Protein AF-A0A4Y3R2I2-F1 (afdb_monomer)

Secondary structure (DSSP, 8-state):
-HHHHHHHHTSGGG--SHHHHHHHHHHHHHHHHHHHHHHHHHTT--HHHHHHHHHHHHHHHHHHHHHHHHHHHHHHHHH-

Foldseek 3Di:
DVVVVVLVCLDLQNDQDPVSVVVSLQVQ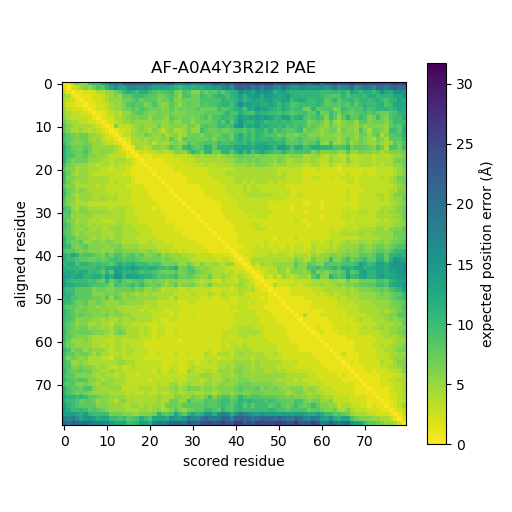LQVQLVVQLVVCVVVVHDPVVSNVSSNVRSVVSNVVSVVCVVVSVVVNVVVD

Structure (mmCIF, N/CA/C/O backbone):
data_AF-A0A4Y3R2I2-F1
#
_entry.id   AF-A0A4Y3R2I2-F1
#
loop_
_atom_site.group_PDB
_atom_site.id
_atom_site.type_symbol
_atom_site.label_atom_id
_atom_site.label_alt_id
_atom_site.label_comp_id
_atom_site.label_asym_id
_atom_site.label_entity_id
_atom_site.label_seq_id
_atom_site.pdbx_PDB_ins_code
_atom_site.Cartn_x
_atom_site.Cartn_y
_atom_site.Cartn_z
_atom_site.occupancy
_atom_site.B_iso_or_equiv
_atom_site.auth_seq_id
_atom_site.auth_comp_id
_atom_site.auth_asym_id
_atom_site.auth_atom_id
_atom_site.pdbx_PDB_model_num
ATOM 1 N N . MET A 1 1 ? -1.415 -20.268 -4.915 1.00 55.06 1 MET A N 1
ATOM 2 C CA . MET A 1 1 ? -2.596 -19.987 -4.067 1.00 55.06 1 MET A CA 1
ATOM 3 C C . MET A 1 1 ? -2.244 -19.330 -2.727 1.00 55.06 1 MET A C 1
ATOM 5 O O . MET A 1 1 ? -2.967 -18.428 -2.345 1.00 55.06 1 MET A O 1
ATOM 9 N N . MET A 1 2 ? -1.105 -19.632 -2.086 1.00 73.81 2 MET A N 1
ATOM 10 C CA . MET A 1 2 ? -0.725 -19.048 -0.779 1.00 73.81 2 MET A CA 1
ATOM 11 C C . MET A 1 2 ? -0.636 -17.507 -0.680 1.00 73.81 2 MET A C 1
ATOM 13 O O . MET A 1 2 ? -0.975 -16.947 0.355 1.00 73.81 2 MET A O 1
ATOM 17 N N . LEU A 1 3 ? -0.175 -16.795 -1.719 1.00 69.50 3 LEU A N 1
ATOM 18 C CA . LEU A 1 3 ? 0.065 -15.343 -1.616 1.00 69.50 3 LEU A CA 1
ATOM 19 C C . LEU A 1 3 ? -1.235 -14.533 -1.483 1.00 69.50 3 LEU A C 1
ATOM 21 O O . LEU A 1 3 ? -1.291 -13.559 -0.741 1.00 69.50 3 LEU A O 1
ATOM 25 N N . ALA A 1 4 ? -2.282 -14.941 -2.202 1.00 72.50 4 ALA A N 1
ATOM 26 C CA . ALA A 1 4 ? -3.573 -14.261 -2.165 1.00 72.50 4 ALA A CA 1
ATOM 27 C C . ALA A 1 4 ? -4.226 -14.394 -0.783 1.00 72.50 4 ALA A C 1
ATOM 29 O O . ALA A 1 4 ? -4.759 -13.422 -0.264 1.00 72.50 4 ALA A O 1
ATOM 30 N N . GLU A 1 5 ? -4.118 -15.566 -0.158 1.00 75.25 5 GLU A N 1
ATOM 31 C CA . GLU A 1 5 ? -4.621 -15.801 1.198 1.00 75.25 5 GLU A CA 1
ATOM 32 C C . GLU A 1 5 ? -3.872 -14.959 2.236 1.00 75.25 5 GLU A C 1
ATOM 34 O O . GLU A 1 5 ? -4.507 -14.292 3.051 1.00 75.25 5 GLU A O 1
ATOM 39 N N . LEU A 1 6 ? -2.540 -14.877 2.140 1.00 73.88 6 LEU A N 1
ATOM 40 C CA . LEU A 1 6 ? -1.734 -13.995 2.995 1.00 73.88 6 LEU A CA 1
ATOM 41 C C . LEU A 1 6 ? -2.108 -12.513 2.829 1.00 73.88 6 LEU A C 1
ATOM 43 O O . LEU A 1 6 ? -2.155 -11.765 3.804 1.00 73.88 6 LEU A O 1
ATOM 47 N N . LEU A 1 7 ? -2.421 -12.075 1.606 1.00 73.56 7 LEU A N 1
ATOM 48 C CA . LEU A 1 7 ? -2.889 -10.709 1.351 1.00 73.56 7 LEU A CA 1
ATOM 49 C C . LEU A 1 7 ? -4.285 -10.451 1.938 1.00 73.56 7 LEU A C 1
ATOM 51 O O . LEU A 1 7 ? -4.560 -9.338 2.390 1.00 73.56 7 LEU A O 1
ATOM 55 N N . LEU A 1 8 ? -5.152 -11.466 1.991 1.00 77.44 8 LEU A N 1
ATOM 56 C CA . LEU A 1 8 ? -6.464 -11.358 2.635 1.00 77.44 8 LEU A CA 1
ATOM 57 C C . LEU A 1 8 ? -6.352 -11.197 4.156 1.00 77.44 8 LEU A C 1
ATOM 59 O O . LEU A 1 8 ? -7.180 -10.510 4.757 1.00 77.44 8 LEU A O 1
ATOM 63 N N . GLU A 1 9 ? -5.333 -11.776 4.792 1.00 75.94 9 GLU A N 1
ATOM 64 C CA . GLU A 1 9 ? -5.082 -11.576 6.228 1.00 75.94 9 GLU A CA 1
ATOM 65 C C . GLU A 1 9 ? -4.663 -10.143 6.566 1.00 75.94 9 GLU A C 1
ATOM 67 O O . GLU A 1 9 ? -4.915 -9.661 7.673 1.00 75.94 9 GLU A O 1
ATOM 72 N N . LEU A 1 10 ? -4.074 -9.439 5.600 1.00 77.38 10 LEU A N 1
ATOM 73 C CA . LEU A 1 10 ? -3.669 -8.048 5.759 1.00 77.38 10 LEU A CA 1
ATOM 74 C C . LEU A 1 10 ? -4.852 -7.080 5.635 1.00 77.38 10 LEU A C 1
ATOM 76 O O . LEU A 1 10 ? -4.706 -5.923 6.030 1.00 77.38 10 LEU A O 1
ATOM 80 N N . LEU A 1 11 ? -6.023 -7.529 5.158 1.00 79.38 11 LEU A N 1
ATOM 81 C CA . LEU A 1 11 ? -7.199 -6.676 4.975 1.00 79.38 11 LEU A CA 1
ATOM 82 C C . LEU A 1 11 ? -7.545 -5.881 6.246 1.00 79.38 11 LEU A C 1
ATOM 84 O O . LEU A 1 11 ? -7.557 -6.453 7.341 1.00 79.38 11 LEU A O 1
ATOM 88 N N . PRO A 1 12 ? -7.959 -4.604 6.109 1.00 74.19 12 PRO A N 1
ATOM 89 C CA . PRO A 1 12 ? -8.311 -3.732 7.232 1.00 74.19 12 PRO A CA 1
ATOM 90 C C . PRO A 1 12 ? -9.249 -4.388 8.255 1.00 74.19 12 PRO A C 1
ATOM 92 O O . PRO A 1 12 ? -9.086 -4.223 9.460 1.00 74.19 12 PRO A O 1
ATOM 95 N N . SER A 1 13 ? -10.207 -5.189 7.782 1.00 75.12 13 SER A N 1
ATOM 96 C CA . SER A 1 13 ? -11.219 -5.863 8.599 1.00 75.12 13 SER A CA 1
ATOM 97 C C . SER A 1 13 ? -10.707 -7.035 9.441 1.00 75.12 13 SER A C 1
ATOM 99 O O . SER A 1 13 ? -11.424 -7.481 10.336 1.00 75.12 13 SER A O 1
ATOM 101 N N . ARG A 1 14 ? -9.523 -7.579 9.140 1.00 78.62 14 ARG A N 1
ATOM 102 C CA . ARG A 1 14 ? -8.939 -8.741 9.834 1.00 78.62 14 ARG A CA 1
ATOM 103 C C . ARG A 1 14 ? -7.954 -8.338 10.928 1.00 78.62 14 ARG A C 1
ATOM 105 O O . ARG A 1 14 ? -7.659 -9.136 11.819 1.00 78.62 14 ARG A O 1
ATOM 112 N N . VAL A 1 15 ? -7.473 -7.100 10.899 1.00 80.06 15 VAL A N 1
ATOM 113 C CA . VAL A 1 15 ? -6.463 -6.620 11.837 1.00 80.06 15 VAL A CA 1
ATOM 114 C C . VAL A 1 15 ? -7.108 -6.191 13.156 1.00 80.06 15 VAL A C 1
ATOM 116 O O . VAL A 1 15 ? -8.122 -5.507 13.149 1.00 80.06 15 VAL A O 1
ATOM 119 N N . ARG A 1 16 ? -6.524 -6.587 14.297 1.00 79.75 16 ARG A N 1
ATOM 120 C CA . ARG A 1 16 ? -7.072 -6.353 15.655 1.00 79.75 16 ARG A CA 1
ATOM 121 C C . ARG A 1 16 ? -6.337 -5.297 16.488 1.00 79.75 16 ARG A C 1
ATOM 123 O O . ARG A 1 16 ? -6.660 -5.106 17.652 1.00 79.75 16 ARG A O 1
ATOM 130 N N . SER A 1 17 ? -5.308 -4.652 15.945 1.00 84.12 17 SER A N 1
ATOM 131 C CA . SER A 1 17 ? -4.571 -3.616 16.675 1.00 84.12 17 SER A CA 1
ATOM 132 C C . SER A 1 17 ? -4.047 -2.529 15.754 1.00 84.12 17 SER A C 1
ATOM 134 O O . SER A 1 17 ? -3.686 -2.799 14.608 1.00 84.12 17 SER A O 1
ATOM 136 N N . LEU A 1 18 ? -3.933 -1.308 16.287 1.00 84.56 18 LEU A N 1
ATOM 137 C CA . LEU A 1 18 ? -3.420 -0.147 15.556 1.00 84.56 18 LEU A CA 1
ATOM 138 C C . LEU A 1 18 ? -2.037 -0.418 14.956 1.00 84.56 18 LEU A C 1
ATOM 140 O O . LEU A 1 18 ? -1.810 -0.178 13.776 1.00 84.56 18 LEU A O 1
ATOM 144 N N . ARG A 1 19 ? -1.123 -0.990 15.749 1.00 87.19 19 ARG A N 1
ATOM 145 C CA . ARG A 1 19 ? 0.233 -1.309 15.289 1.00 87.19 19 ARG A CA 1
ATOM 146 C C . ARG A 1 19 ? 0.210 -2.285 14.113 1.00 87.19 19 ARG A C 1
ATOM 148 O O . ARG A 1 19 ? 0.890 -2.046 13.121 1.00 87.19 19 ARG A O 1
ATOM 155 N N . ARG A 1 20 ? -0.570 -3.368 14.202 1.00 86.44 20 ARG A N 1
ATOM 156 C CA . ARG A 1 20 ? -0.690 -4.334 13.098 1.00 86.44 20 ARG A CA 1
ATOM 157 C C . ARG A 1 20 ? -1.360 -3.704 11.878 1.00 86.44 20 ARG A C 1
ATOM 159 O O . ARG A 1 20 ? -0.999 -4.056 10.767 1.00 86.44 20 ARG A O 1
ATOM 166 N N . PHE A 1 21 ? -2.295 -2.774 12.076 1.00 88.50 21 PHE A N 1
ATOM 167 C CA . PHE A 1 21 ? -3.005 -2.098 10.990 1.00 88.50 21 PHE A CA 1
ATOM 168 C C . PHE A 1 21 ? -2.061 -1.217 10.175 1.00 88.50 21 PHE A C 1
ATOM 170 O O . PHE A 1 21 ? -2.048 -1.305 8.952 1.00 88.50 21 PHE A O 1
ATOM 177 N N . VAL A 1 22 ? -1.216 -0.437 10.856 1.00 88.81 22 VAL A N 1
ATOM 178 C CA . VAL A 1 22 ? -0.181 0.380 10.207 1.00 88.81 22 VAL A CA 1
ATOM 179 C C . VAL A 1 22 ? 0.813 -0.505 9.453 1.00 88.81 22 VAL A C 1
ATOM 181 O O . VAL A 1 22 ? 1.096 -0.243 8.288 1.00 88.81 22 VAL A O 1
ATOM 184 N N . TRP A 1 23 ? 1.298 -1.589 10.069 1.00 88.81 23 TRP A N 1
ATOM 185 C CA . TRP A 1 23 ? 2.203 -2.522 9.386 1.00 88.81 23 TRP A CA 1
ATOM 186 C C . TRP A 1 23 ? 1.558 -3.192 8.174 1.00 88.81 23 TRP A C 1
ATOM 188 O O . TRP A 1 23 ? 2.207 -3.310 7.139 1.00 88.81 23 TRP A O 1
ATOM 198 N N . ALA A 1 24 ? 0.288 -3.587 8.275 1.00 88.62 24 ALA A N 1
ATOM 199 C CA . ALA A 1 24 ? -0.443 -4.168 7.159 1.00 88.62 24 ALA A CA 1
ATOM 200 C C . ALA A 1 24 ? -0.601 -3.168 6.008 1.00 88.62 24 ALA A C 1
ATOM 202 O O . ALA A 1 24 ? -0.320 -3.524 4.868 1.00 88.62 24 ALA A O 1
ATOM 203 N N . ALA A 1 25 ? -0.946 -1.910 6.306 1.00 88.94 25 ALA A N 1
ATOM 204 C CA . ALA A 1 25 ? -1.037 -0.845 5.310 1.00 88.94 25 ALA A CA 1
ATOM 205 C C . ALA A 1 25 ? 0.293 -0.637 4.570 1.00 88.94 25 ALA A C 1
ATOM 207 O O . ALA A 1 25 ? 0.317 -0.589 3.343 1.00 88.94 25 ALA A O 1
ATOM 208 N N . VAL A 1 26 ? 1.406 -0.565 5.310 1.00 91.81 26 VAL A N 1
ATOM 209 C CA . VAL A 1 26 ? 2.750 -0.371 4.742 1.00 91.81 26 VAL A CA 1
ATOM 210 C C . VAL A 1 26 ? 3.173 -1.567 3.888 1.00 91.81 26 VAL A C 1
ATOM 212 O O . VAL A 1 26 ? 3.646 -1.379 2.769 1.00 91.81 26 VAL A O 1
ATOM 215 N N . LEU A 1 27 ? 2.979 -2.793 4.383 1.00 91.25 27 LEU A N 1
ATOM 216 C CA . LEU A 1 27 ? 3.319 -4.011 3.644 1.00 91.25 27 LEU A CA 1
ATOM 217 C C . LEU A 1 27 ? 2.509 -4.124 2.352 1.00 91.25 27 LEU A C 1
ATOM 219 O O . LEU A 1 27 ? 3.078 -4.374 1.291 1.00 91.25 27 LEU A O 1
ATOM 223 N N . LEU A 1 28 ? 1.197 -3.898 2.421 1.00 90.94 28 LEU A N 1
ATOM 224 C CA . LEU A 1 28 ? 0.328 -4.008 1.254 1.00 90.94 28 LEU A CA 1
ATOM 225 C C . LEU A 1 28 ? 0.622 -2.900 0.232 1.00 90.94 28 LEU A C 1
ATOM 227 O O . LEU A 1 28 ? 0.631 -3.165 -0.969 1.00 90.94 28 LEU A O 1
ATOM 231 N N . ALA A 1 29 ? 0.933 -1.685 0.694 1.00 92.31 29 ALA A N 1
ATOM 232 C CA . ALA A 1 29 ? 1.337 -0.581 -0.172 1.00 92.31 29 ALA A CA 1
ATOM 233 C C . ALA A 1 29 ? 2.668 -0.867 -0.881 1.00 92.31 29 ALA A C 1
ATOM 235 O O . ALA A 1 29 ? 2.785 -0.621 -2.080 1.00 92.31 29 ALA A O 1
ATOM 236 N N . ALA A 1 30 ? 3.650 -1.438 -0.176 1.00 92.69 30 ALA A N 1
ATOM 237 C CA . ALA A 1 30 ? 4.920 -1.843 -0.772 1.00 92.69 30 ALA A CA 1
ATOM 238 C C . ALA A 1 30 ? 4.727 -2.949 -1.822 1.00 92.69 30 ALA A C 1
ATOM 240 O O . ALA A 1 30 ? 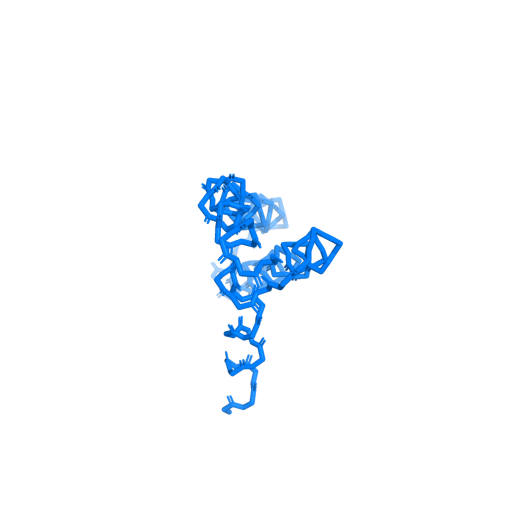5.266 -2.853 -2.925 1.00 92.69 30 ALA A O 1
ATOM 241 N N . VAL A 1 31 ? 3.911 -3.965 -1.518 1.00 92.12 31 VAL A N 1
ATOM 242 C CA . VAL A 1 31 ? 3.580 -5.036 -2.472 1.00 92.12 31 VAL A CA 1
ATOM 243 C C . VAL A 1 31 ? 2.885 -4.468 -3.711 1.00 92.12 31 VAL A C 1
ATOM 245 O O . VAL A 1 31 ? 3.271 -4.806 -4.830 1.00 92.12 31 VAL A O 1
ATOM 248 N N . ALA A 1 32 ? 1.911 -3.571 -3.534 1.00 92.19 32 ALA A N 1
ATOM 249 C CA . ALA A 1 32 ? 1.210 -2.929 -4.643 1.00 92.19 32 ALA A CA 1
ATOM 250 C C . ALA A 1 32 ? 2.149 -2.074 -5.506 1.00 92.19 32 ALA A C 1
ATOM 252 O O . ALA A 1 32 ? 2.095 -2.157 -6.733 1.00 92.19 32 ALA A O 1
ATOM 253 N N . ALA A 1 33 ? 3.049 -1.308 -4.885 1.00 92.19 33 ALA A N 1
ATOM 254 C CA . ALA A 1 33 ? 4.036 -0.499 -5.592 1.00 92.19 33 ALA A CA 1
ATOM 255 C C . ALA A 1 33 ? 4.997 -1.362 -6.426 1.00 92.19 33 ALA A C 1
ATOM 257 O O . ALA A 1 33 ? 5.229 -1.071 -7.599 1.00 92.19 33 ALA A O 1
ATOM 258 N N . ILE A 1 34 ? 5.512 -2.459 -5.857 1.00 93.31 34 ILE A N 1
ATOM 259 C CA . ILE A 1 34 ? 6.398 -3.396 -6.566 1.00 93.31 34 ILE A CA 1
ATOM 260 C C . ILE A 1 34 ? 5.655 -4.076 -7.722 1.00 93.31 34 ILE A C 1
ATOM 262 O O . ILE A 1 34 ? 6.191 -4.164 -8.829 1.00 93.31 34 ILE A O 1
ATOM 266 N N . ALA A 1 35 ? 4.420 -4.528 -7.491 1.00 91.94 35 ALA A N 1
ATOM 267 C CA . ALA A 1 35 ? 3.600 -5.162 -8.518 1.00 91.94 35 ALA A CA 1
ATOM 268 C C . ALA A 1 35 ? 3.307 -4.201 -9.679 1.00 91.94 35 ALA A C 1
ATOM 270 O O . ALA A 1 35 ? 3.475 -4.573 -10.839 1.00 91.94 35 ALA A O 1
ATOM 271 N N . ALA A 1 36 ? 2.943 -2.952 -9.376 1.00 91.31 36 ALA A N 1
ATOM 272 C CA . ALA A 1 36 ? 2.706 -1.923 -10.383 1.00 91.31 36 ALA A CA 1
ATOM 273 C C . ALA A 1 36 ? 3.984 -1.567 -11.154 1.00 91.31 36 ALA A C 1
ATOM 275 O O . ALA A 1 36 ? 3.949 -1.470 -12.379 1.00 91.31 36 ALA A O 1
ATOM 276 N N . TYR A 1 37 ? 5.127 -1.452 -10.472 1.00 89.88 37 TYR A N 1
ATOM 277 C CA . TYR A 1 37 ? 6.421 -1.227 -11.119 1.00 89.88 37 TYR A CA 1
ATOM 278 C C . TYR A 1 37 ? 6.777 -2.359 -12.098 1.00 89.88 37 TYR A C 1
ATOM 280 O O . TYR A 1 37 ? 7.205 -2.114 -13.231 1.00 89.88 37 TYR A O 1
ATOM 288 N N . ALA A 1 38 ? 6.583 -3.612 -11.673 1.00 90.62 38 ALA A N 1
ATOM 289 C CA . ALA A 1 38 ? 6.847 -4.793 -12.489 1.00 90.62 38 ALA A CA 1
ATOM 290 C C . ALA A 1 38 ? 5.879 -4.908 -13.679 1.00 90.62 38 ALA A C 1
ATOM 292 O O . ALA A 1 38 ? 6.318 -5.206 -14.788 1.00 90.62 38 ALA A O 1
ATOM 293 N N . ALA A 1 39 ? 4.592 -4.617 -13.481 1.00 89.88 39 ALA A N 1
ATOM 294 C CA . ALA A 1 39 ? 3.593 -4.604 -14.550 1.0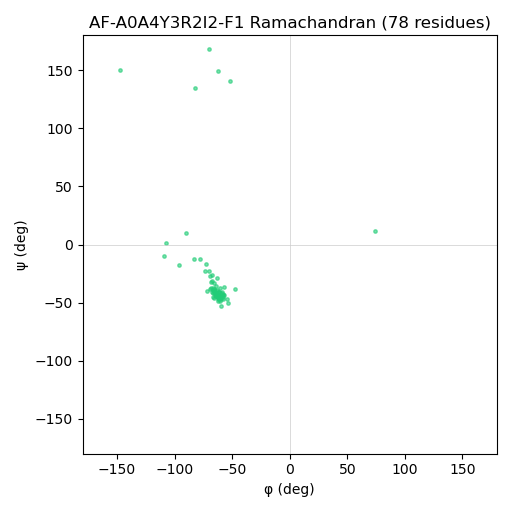0 8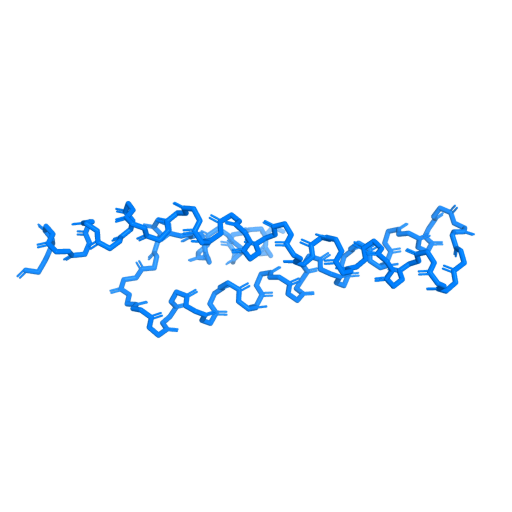9.88 39 ALA A CA 1
ATOM 295 C C . ALA A 1 39 ? 3.851 -3.476 -15.564 1.00 89.88 39 ALA A C 1
ATOM 297 O O . ALA A 1 39 ? 3.817 -3.693 -16.769 1.00 89.88 39 ALA A O 1
ATOM 298 N N . ALA A 1 40 ? 4.223 -2.280 -15.110 1.00 88.88 40 ALA A N 1
ATOM 299 C CA . ALA A 1 40 ? 4.577 -1.191 -16.018 1.00 88.88 40 ALA A CA 1
ATOM 300 C C . ALA A 1 40 ? 5.817 -1.535 -16.875 1.00 88.88 40 ALA A C 1
ATOM 302 O O . ALA A 1 40 ? 5.928 -1.100 -18.023 1.00 88.88 40 ALA A O 1
ATOM 303 N N . ARG A 1 41 ? 6.732 -2.379 -16.372 1.00 86.81 41 ARG A N 1
ATOM 304 C CA . ARG A 1 41 ? 7.841 -2.916 -17.175 1.00 86.81 41 ARG A CA 1
ATOM 305 C C . ARG A 1 41 ? 7.374 -3.832 -18.305 1.00 86.81 41 ARG A C 1
ATOM 307 O O . ARG A 1 41 ? 7.973 -3.770 -19.377 1.00 86.81 41 ARG A O 1
ATOM 314 N N . THR A 1 42 ? 6.354 -4.663 -18.096 1.00 89.62 42 THR A N 1
ATOM 315 C CA . THR A 1 42 ? 5.864 -5.571 -19.150 1.00 89.62 42 THR A CA 1
ATOM 316 C C . THR A 1 42 ? 5.164 -4.821 -20.282 1.00 89.62 42 THR A C 1
ATOM 318 O O . THR A 1 42 ? 5.160 -5.300 -21.410 1.00 89.62 42 THR A O 1
ATOM 321 N N . TRP A 1 43 ? 4.659 -3.615 -20.017 1.00 88.19 43 TRP A N 1
ATOM 322 C CA . TRP A 1 43 ? 4.058 -2.729 -21.020 1.00 88.19 43 TRP A CA 1
ATOM 323 C C . TRP A 1 43 ? 5.045 -1.764 -21.688 1.00 88.19 43 TRP A C 1
ATOM 325 O O . TRP A 1 43 ? 4.633 -0.848 -22.392 1.00 88.19 43 TRP A O 1
ATOM 335 N N . GLY A 1 44 ? 6.352 -1.943 -21.474 1.00 85.88 44 GLY A N 1
ATOM 336 C CA . GLY A 1 44 ? 7.375 -1.119 -22.121 1.00 85.88 44 GLY A CA 1
ATOM 337 C C . GLY A 1 44 ? 7.498 0.306 -21.570 1.00 85.88 44 GLY A C 1
ATOM 338 O O . GLY A 1 44 ? 8.201 1.115 -22.168 1.00 85.88 44 GLY A O 1
ATOM 339 N N . ALA A 1 45 ? 6.878 0.620 -20.426 1.00 86.12 45 ALA A N 1
ATOM 340 C CA . ALA A 1 45 ? 6.948 1.954 -19.827 1.00 86.12 45 ALA A CA 1
ATOM 341 C C . ALA A 1 45 ? 8.393 2.331 -19.450 1.00 86.12 45 ALA A C 1
ATOM 343 O O . ALA A 1 45 ? 9.187 1.454 -19.085 1.00 86.12 45 ALA A O 1
ATOM 344 N N . GLY A 1 46 ? 8.741 3.621 -19.500 1.00 89.62 46 GLY A N 1
ATOM 345 C CA . GLY A 1 46 ? 10.055 4.123 -19.083 1.00 89.62 46 GLY A CA 1
ATOM 346 C C . GLY A 1 46 ? 10.261 4.059 -17.564 1.00 89.62 46 GLY A C 1
ATOM 347 O O . GLY A 1 46 ? 9.322 3.834 -16.806 1.00 89.62 46 GLY A O 1
ATOM 348 N N . TYR A 1 47 ? 11.493 4.262 -17.081 1.00 88.50 47 TYR A N 1
ATOM 349 C CA . TYR A 1 47 ? 11.783 4.223 -15.635 1.00 88.50 47 TYR A CA 1
ATOM 350 C C . TYR A 1 47 ? 10.941 5.234 -14.833 1.00 88.50 47 TYR A C 1
ATOM 352 O O . TYR A 1 47 ? 10.388 4.876 -13.794 1.00 88.50 47 TYR A O 1
ATOM 360 N N . GLY A 1 48 ? 10.798 6.466 -15.343 1.00 89.69 48 GLY A N 1
ATOM 361 C CA . GLY A 1 48 ? 9.992 7.517 -14.710 1.00 89.69 48 GLY A CA 1
ATOM 362 C C . GLY A 1 48 ? 8.516 7.137 -14.576 1.00 89.69 48 GLY A C 1
ATOM 363 O O . GLY A 1 48 ? 7.955 7.236 -13.487 1.00 89.69 48 GLY A O 1
ATOM 364 N N . ASP A 1 49 ? 7.920 6.599 -15.642 1.00 89.75 49 ASP A N 1
ATOM 365 C CA . ASP A 1 49 ? 6.524 6.147 -15.632 1.00 89.75 49 ASP A CA 1
ATOM 366 C C . ASP A 1 49 ? 6.313 4.986 -14.660 1.00 89.75 49 ASP A C 1
ATOM 368 O O . ASP A 1 49 ? 5.339 4.959 -13.912 1.00 89.75 49 ASP A O 1
ATOM 372 N N . ARG A 1 50 ? 7.246 4.027 -14.618 1.00 88.56 50 ARG A N 1
ATOM 373 C CA . ARG A 1 50 ? 7.162 2.897 -13.679 1.00 88.56 50 ARG A CA 1
ATOM 374 C C . ARG A 1 50 ? 7.197 3.370 -12.229 1.00 88.56 50 ARG A C 1
ATOM 376 O O . ARG A 1 50 ? 6.426 2.868 -11.415 1.00 88.56 50 ARG A O 1
ATOM 383 N N . ALA A 1 51 ? 8.076 4.319 -11.905 1.00 90.31 51 ALA A N 1
ATOM 384 C CA . ALA A 1 51 ? 8.163 4.892 -10.564 1.00 90.31 51 ALA A CA 1
ATOM 385 C C . ALA A 1 51 ? 6.884 5.663 -10.195 1.00 90.31 51 ALA A C 1
ATOM 387 O O . ALA A 1 51 ? 6.396 5.527 -9.071 1.00 90.31 51 ALA A O 1
ATOM 388 N N . LEU A 1 52 ? 6.301 6.398 -11.148 1.00 93.62 52 LEU A N 1
ATOM 389 C CA . LEU A 1 52 ? 5.016 7.073 -10.968 1.00 93.62 52 LEU A CA 1
ATOM 390 C C . LEU A 1 52 ? 3.903 6.067 -10.648 1.00 93.62 52 LEU A C 1
ATOM 392 O O . LEU A 1 52 ? 3.228 6.208 -9.631 1.00 93.62 52 LEU A O 1
ATOM 396 N N . TRP A 1 53 ? 3.742 5.023 -11.465 1.00 89.56 53 TRP A N 1
ATOM 397 C CA . TRP A 1 53 ? 2.707 4.005 -11.258 1.00 89.56 53 TRP A CA 1
ATOM 398 C C . TRP A 1 53 ? 2.897 3.219 -9.960 1.00 89.56 53 TRP A C 1
ATOM 400 O O . TRP A 1 53 ? 1.915 2.909 -9.286 1.00 89.56 53 TRP A O 1
ATOM 410 N N . ALA A 1 54 ? 4.144 2.954 -9.567 1.00 91.25 54 ALA A N 1
ATOM 411 C CA . ALA A 1 54 ? 4.460 2.365 -8.269 1.00 91.25 54 ALA A CA 1
ATOM 412 C C . ALA A 1 54 ? 4.001 3.266 -7.112 1.00 91.25 54 ALA A C 1
ATOM 414 O O . ALA A 1 54 ? 3.349 2.796 -6.177 1.00 91.25 54 ALA A O 1
ATOM 415 N N . GLY A 1 55 ? 4.292 4.567 -7.202 1.00 91.81 55 GLY A N 1
ATOM 416 C CA . GLY A 1 55 ? 3.860 5.563 -6.223 1.00 91.81 55 GLY A CA 1
ATOM 417 C C . GLY A 1 55 ? 2.339 5.683 -6.141 1.00 91.81 55 GLY A C 1
ATOM 418 O O . GLY A 1 55 ? 1.784 5.6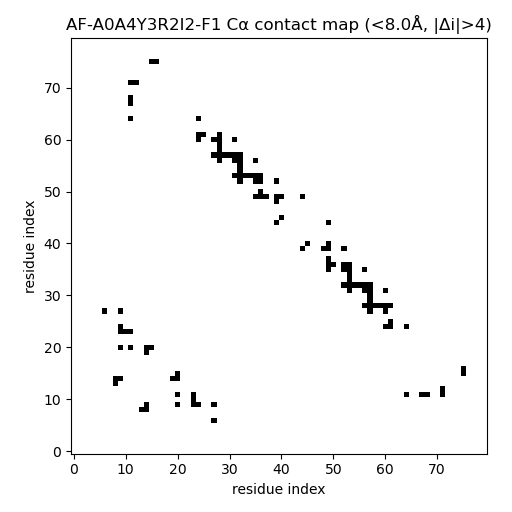60 -5.043 1.00 91.81 55 GLY A O 1
ATOM 419 N N . VAL A 1 56 ? 1.654 5.734 -7.287 1.00 93.75 56 VAL A N 1
ATOM 420 C CA . VAL A 1 56 ? 0.184 5.774 -7.356 1.00 93.75 56 VAL A CA 1
ATOM 421 C C . VAL A 1 56 ? -0.419 4.526 -6.716 1.00 93.75 56 VAL A C 1
ATOM 423 O O . VAL A 1 56 ? -1.291 4.647 -5.859 1.00 93.75 56 VAL A O 1
ATOM 426 N N . ALA A 1 57 ? 0.064 3.332 -7.066 1.00 92.44 57 ALA A N 1
ATOM 427 C CA . ALA A 1 57 ? -0.456 2.081 -6.518 1.00 92.44 57 ALA A CA 1
ATOM 428 C C . ALA A 1 57 ? -0.279 1.996 -4.993 1.00 92.44 57 ALA A C 1
ATOM 430 O O . ALA A 1 57 ? -1.234 1.686 -4.278 1.00 92.44 57 ALA A O 1
ATOM 431 N N . GLY A 1 58 ? 0.911 2.328 -4.481 1.00 92.25 58 GLY A N 1
ATOM 432 C CA . G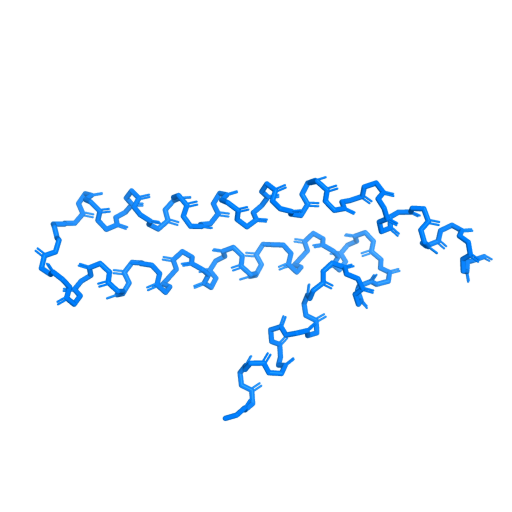LY A 1 58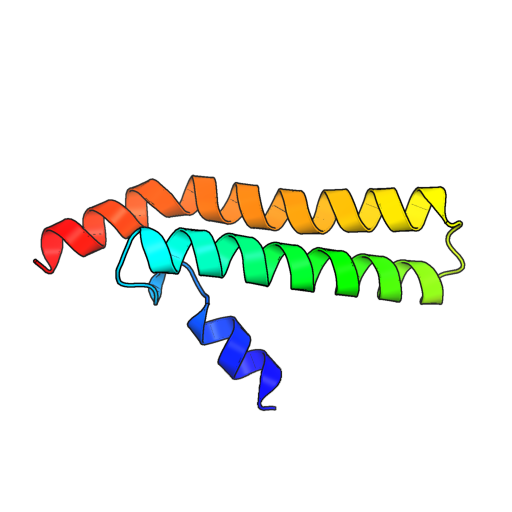 ? 1.156 2.379 -3.038 1.00 92.25 58 GLY A CA 1
ATOM 433 C C . GLY A 1 58 ? 0.290 3.430 -2.335 1.00 92.25 58 GLY A C 1
ATOM 434 O O . GLY A 1 58 ? -0.317 3.148 -1.301 1.00 92.25 58 GLY A O 1
ATOM 435 N N . GLY A 1 59 ? 0.168 4.622 -2.923 1.00 93.19 59 GLY A N 1
ATOM 436 C CA . GLY A 1 59 ? -0.655 5.712 -2.399 1.00 93.19 59 GLY A CA 1
ATOM 437 C C . GLY A 1 59 ? -2.139 5.355 -2.315 1.00 93.19 59 GLY A C 1
ATOM 438 O O . GLY A 1 59 ? -2.764 5.592 -1.283 1.00 93.19 59 GLY A O 1
ATOM 439 N N . VAL A 1 60 ? -2.694 4.717 -3.349 1.00 94.94 60 VAL A N 1
ATOM 440 C CA . VAL A 1 60 ? -4.092 4.250 -3.362 1.00 94.94 60 VAL A CA 1
ATOM 441 C C . VAL A 1 60 ? -4.356 3.257 -2.231 1.00 94.94 60 VAL A C 1
ATOM 443 O O . VAL A 1 60 ? -5.380 3.361 -1.553 1.00 94.94 60 VAL A O 1
ATOM 446 N N . VAL A 1 61 ? -3.427 2.333 -1.972 1.00 92.88 61 VAL A N 1
ATOM 447 C CA . VAL A 1 61 ? -3.553 1.397 -0.846 1.00 92.88 61 VAL A CA 1
ATOM 448 C C . VAL A 1 61 ? -3.574 2.143 0.487 1.00 92.88 61 VAL A C 1
ATOM 450 O O . VAL A 1 61 ? -4.470 1.912 1.298 1.00 92.88 61 VAL A O 1
ATOM 453 N N . LEU A 1 62 ? -2.639 3.070 0.712 1.00 92.62 62 LEU A N 1
ATOM 454 C CA . LEU A 1 62 ? -2.590 3.846 1.956 1.00 92.62 62 LEU A CA 1
ATOM 455 C C . LEU A 1 62 ? -3.857 4.684 2.165 1.00 92.62 62 LEU A C 1
ATOM 457 O O . LEU A 1 62 ? -4.391 4.712 3.275 1.00 92.62 62 LEU A O 1
ATOM 461 N N . LEU A 1 63 ? -4.375 5.309 1.105 1.00 93.31 63 LEU A N 1
ATOM 462 C CA . LEU A 1 63 ? -5.646 6.036 1.143 1.00 93.31 63 LEU A CA 1
ATOM 463 C C . LEU A 1 63 ? -6.809 5.110 1.511 1.00 93.31 63 LEU A C 1
ATOM 465 O O . LEU A 1 63 ? -7.607 5.453 2.383 1.00 93.31 63 LEU A O 1
ATOM 469 N N . GLY A 1 64 ? -6.870 3.913 0.922 1.00 91.94 64 GLY A N 1
ATOM 470 C CA . GLY A 1 64 ? -7.867 2.900 1.269 1.00 91.94 64 GLY A CA 1
ATOM 471 C C . GLY A 1 64 ? -7.828 2.512 2.751 1.00 91.94 64 GLY A C 1
ATOM 472 O O . GLY A 1 64 ? -8.875 2.439 3.397 1.00 91.94 64 GLY A O 1
ATOM 473 N N . TYR A 1 65 ? -6.634 2.340 3.328 1.00 90.69 65 TYR A N 1
ATOM 474 C CA . TYR A 1 65 ? -6.486 2.108 4.772 1.00 90.69 65 TYR A CA 1
ATOM 475 C C . TYR A 1 65 ? -6.892 3.329 5.602 1.00 90.69 65 TYR A C 1
ATOM 477 O O . TYR A 1 65 ? -7.548 3.163 6.629 1.00 90.69 65 TYR A O 1
ATOM 485 N N . GLY A 1 66 ? -6.562 4.545 5.165 1.00 89.56 66 GLY A N 1
ATOM 486 C CA . GLY A 1 66 ? -6.999 5.775 5.830 1.00 89.56 66 GLY A CA 1
ATOM 487 C C . GLY A 1 66 ? -8.524 5.877 5.915 1.00 89.56 66 GLY A C 1
ATOM 488 O O . GLY A 1 66 ? -9.067 6.135 6.989 1.00 89.56 66 GLY A O 1
ATOM 489 N N . VAL A 1 67 ? -9.219 5.579 4.814 1.00 92.38 67 VAL A N 1
ATOM 490 C CA . VAL A 1 67 ? -10.691 5.549 4.756 1.00 92.38 67 VAL A CA 1
ATOM 491 C C . VAL A 1 67 ? -11.269 4.415 5.611 1.00 92.38 67 VAL A C 1
ATOM 493 O O . VAL A 1 67 ? -12.290 4.601 6.270 1.00 92.38 67 VAL A O 1
ATOM 496 N N . ALA A 1 68 ? -10.622 3.248 5.648 1.00 89.06 68 ALA A N 1
ATOM 497 C CA . ALA A 1 68 ? -11.080 2.104 6.439 1.00 89.06 68 ALA A CA 1
ATOM 498 C C . ALA A 1 68 ? -10.850 2.267 7.955 1.00 89.06 68 ALA A C 1
ATOM 500 O O . ALA A 1 68 ? -11.534 1.622 8.754 1.00 89.06 68 ALA A O 1
ATOM 501 N N . PHE A 1 69 ? -9.899 3.111 8.363 1.00 88.88 69 PHE A N 1
ATOM 502 C CA . PHE A 1 69 ? -9.487 3.270 9.756 1.00 88.88 69 PHE A CA 1
ATOM 503 C C . PHE A 1 69 ? -10.627 3.569 10.749 1.00 88.88 69 PHE A C 1
ATOM 505 O O . PHE A 1 69 ? -10.706 2.844 11.744 1.00 88.88 69 PHE A O 1
ATOM 512 N N . PRO A 1 70 ? -11.525 4.557 10.535 1.00 88.94 70 PRO A N 1
ATOM 513 C CA . PRO A 1 70 ? -12.612 4.834 11.479 1.00 88.94 70 PRO A CA 1
ATOM 514 C C . PRO A 1 70 ? -13.514 3.613 11.706 1.00 88.94 70 PRO A C 1
ATOM 516 O O . PRO A 1 70 ? -13.793 3.259 12.850 1.00 88.94 70 PRO A O 1
ATOM 519 N N . PHE A 1 71 ? -13.877 2.897 10.640 1.00 88.00 71 PHE A N 1
ATOM 520 C CA . PHE A 1 71 ? -14.741 1.715 10.719 1.00 88.00 71 PHE A CA 1
ATOM 521 C C . PHE A 1 71 ? -14.082 0.551 11.467 1.00 88.00 71 PHE A C 1
ATOM 523 O O . PHE A 1 71 ? -14.731 -0.166 12.234 1.00 88.00 71 PHE A O 1
ATOM 530 N N . VAL A 1 72 ? -12.783 0.341 11.248 1.00 86.56 72 VAL A 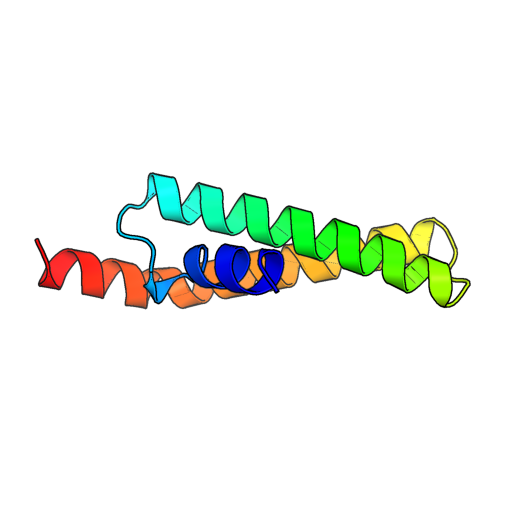N 1
ATOM 531 C CA . VAL A 1 72 ? -12.025 -0.713 11.934 1.00 86.56 72 VAL A CA 1
ATOM 532 C C . VAL A 1 72 ? -11.805 -0.347 13.404 1.00 86.56 72 VAL A C 1
ATOM 534 O O . VAL A 1 72 ? -11.968 -1.201 14.276 1.00 86.56 72 VAL A O 1
ATOM 537 N N . ARG A 1 73 ? -11.519 0.927 13.696 1.00 85.19 73 ARG A N 1
ATOM 538 C CA . ARG A 1 73 ? -11.376 1.441 15.063 1.00 85.19 73 ARG A CA 1
ATOM 539 C C . ARG A 1 73 ? -12.661 1.268 15.871 1.00 85.19 73 ARG A C 1
ATOM 541 O O . ARG A 1 73 ? -12.589 0.787 16.999 1.00 85.19 73 ARG A O 1
ATOM 548 N N . GLU A 1 74 ? -13.818 1.600 15.299 1.00 86.19 74 GLU A N 1
ATOM 549 C CA . GLU A 1 74 ? -15.112 1.362 15.951 1.00 86.19 74 GLU A CA 1
ATOM 550 C C . GLU A 1 74 ? -15.332 -0.122 16.262 1.00 86.19 74 GLU A C 1
ATOM 552 O O . GLU A 1 74 ? -15.803 -0.470 17.343 1.00 86.19 74 GLU A O 1
ATOM 557 N N . ARG A 1 75 ? -14.961 -1.025 15.345 1.00 83.81 75 ARG A N 1
ATOM 558 C CA . ARG A 1 75 ? -15.070 -2.472 15.588 1.00 83.81 75 ARG A CA 1
ATOM 559 C C . ARG A 1 75 ? -14.185 -2.944 16.732 1.00 83.81 75 ARG A C 1
ATOM 561 O O . ARG A 1 75 ? -14.635 -3.781 17.506 1.00 83.81 75 ARG A O 1
ATOM 568 N N . TRP A 1 76 ? -12.966 -2.421 16.859 1.00 83.94 76 TRP A N 1
ATOM 569 C CA . TRP A 1 76 ? -12.098 -2.752 17.994 1.00 83.94 76 TRP A CA 1
ATOM 570 C C . TRP A 1 76 ? -12.718 -2.325 19.321 1.00 83.94 76 TRP A C 1
ATOM 572 O O . TRP A 1 76 ? -12.674 -3.090 20.275 1.00 83.94 76 TRP A O 1
ATOM 582 N N . GLN A 1 77 ? -13.345 -1.147 19.362 1.00 82.19 77 GLN A N 1
ATOM 583 C CA . GLN A 1 77 ? -14.014 -0.643 20.565 1.00 82.19 77 GLN A CA 1
ATOM 584 C C . GLN A 1 77 ? -15.273 -1.431 20.941 1.00 82.19 77 GLN A C 1
ATOM 586 O O . GLN A 1 77 ? -15.628 -1.465 22.108 1.00 82.19 77 GLN A O 1
ATOM 591 N N . ARG A 1 78 ? -15.951 -2.066 19.976 1.00 80.69 78 ARG A N 1
ATOM 592 C CA . ARG A 1 78 ? -17.115 -2.933 20.243 1.00 80.69 78 ARG A CA 1
ATOM 593 C C . ARG A 1 78 ? -16.736 -4.362 20.654 1.00 80.69 78 ARG A C 1
ATOM 595 O O . ARG A 1 78 ? -17.616 -5.123 21.036 1.00 80.69 78 ARG A O 1
ATOM 602 N N . GLN A 1 79 ? -15.472 -4.752 20.488 1.00 66.81 79 GLN A N 1
ATOM 603 C CA . GLN A 1 79 ? -14.969 -6.105 20.766 1.00 66.81 79 GLN A CA 1
ATOM 604 C C . GLN A 1 79 ? -14.053 -6.181 21.997 1.00 66.81 79 GLN A C 1
ATOM 606 O O . 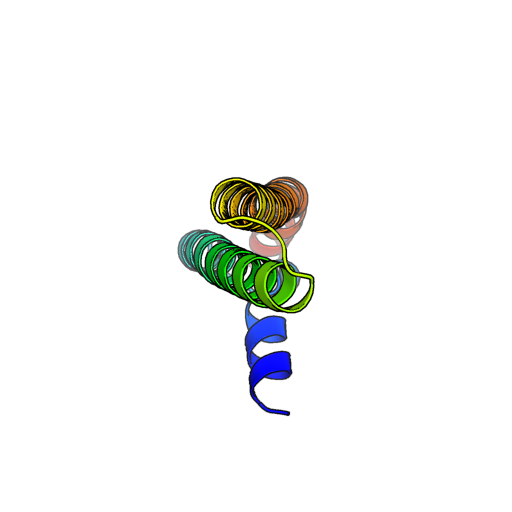GLN A 1 79 ? -13.683 -7.290 22.382 1.00 66.81 79 GLN A O 1
ATOM 611 N N . GLY A 1 80 ? -13.648 -5.037 22.553 1.00 57.56 80 GLY A N 1
ATOM 612 C CA . GLY A 1 80 ? -12.914 -4.933 23.817 1.00 57.56 80 GLY A CA 1
ATOM 613 C C . GLY A 1 80 ? -13.853 -4.583 24.955 1.00 57.56 80 GLY A C 1
ATOM 614 O O . GLY A 1 80 ? -13.564 -5.045 26.077 1.00 57.56 80 GLY A O 1
#

Sequence (80 aa):
MMLAELLLELLPSRVRSLRRFVWAAVLLAAVAAIAAYAAARTWGAGYGDRALWAGVAGGVVLLGYGVAFPFVRERWQRQG

Organism: Streptomyces cacaoi (NCBI:txid1898)

Solvent-accessible surface area (backbone atoms only — not comparable to full-atom values): 4272 Å² total; per-residue (Å²): 118,69,66,64,56,56,54,56,58,47,34,71,87,63,50,88,44,70,70,57,41,54,52,28,38,53,53,53,14,50,51,37,15,53,51,35,29,55,52,32,50,76,72,70,48,52,73,69,56,18,52,48,44,12,50,51,41,19,48,53,43,42,50,52,45,61,69,44,41,64,65,42,52,52,49,51,67,76,72,109

pLDDT: mean 85.82, std 8.04, range [55.06, 94.94]

Mean predicted aligned error: 5.47 Å

Radius of gyration: 14.73 Å; Cα contacts (8 Å, |Δi|>4): 63; chains: 1; bounding box: 29×28×46 Å